Protein AF-A0A3Q8ZW65-F1 (afdb_monomer_lite)

Sequence (109 aa):
MAAAAAARVKSSIADQRAWAAIRVEGQGSRKDAVSTIRLVCHYPDSTELLLQVNSTAPTTDMCHAFLDLIIDGERGSLEMLHSEPGNQYSFGRLTIGIERSAKAESFVA

pLDDT: mean 73.27, std 18.64, range [32.72, 93.12]

Structure (mmCIF, N/CA/C/O backbone):
data_AF-A0A3Q8ZW65-F1
#
_entry.id   AF-A0A3Q8ZW65-F1
#
loop_
_atom_site.group_PDB
_atom_site.id
_atom_site.type_symbol
_atom_site.label_atom_id
_atom_site.label_alt_id
_atom_site.label_comp_id
_atom_site.label_asym_id
_atom_site.label_entity_id
_atom_site.label_seq_id
_atom_site.pdbx_PDB_ins_code
_atom_site.Cartn_x
_atom_site.Cartn_y
_atom_site.Cartn_z
_atom_site.occupancy
_atom_site.B_iso_or_equiv
_atom_site.auth_seq_id
_atom_site.auth_comp_id
_atom_site.auth_asym_id
_atom_site.auth_atom_id
_atom_site.pdbx_PDB_model_num
ATOM 1 N N . MET A 1 1 ? 2.651 21.695 9.405 1.00 44.12 1 MET A N 1
ATOM 2 C CA . MET A 1 1 ? 1.618 21.712 8.338 1.00 44.12 1 MET A CA 1
ATOM 3 C C . MET A 1 1 ? 0.988 20.335 8.074 1.00 44.12 1 MET A C 1
ATOM 5 O O . MET A 1 1 ? -0.178 20.300 7.712 1.00 44.12 1 MET A O 1
ATOM 9 N N . ALA A 1 2 ? 1.684 19.213 8.325 1.00 47.66 2 ALA A N 1
ATOM 10 C CA . ALA A 1 2 ? 1.151 17.851 8.138 1.00 47.66 2 ALA A CA 1
ATOM 11 C C . ALA A 1 2 ? -0.067 17.495 9.025 1.00 47.66 2 ALA A C 1
ATOM 13 O O . ALA A 1 2 ? -1.023 16.893 8.544 1.00 47.66 2 ALA A O 1
ATOM 14 N N . ALA A 1 3 ? -0.090 17.943 10.287 1.00 44.56 3 ALA A N 1
ATOM 15 C CA . ALA A 1 3 ? -1.176 17.628 11.226 1.00 44.56 3 ALA A CA 1
ATOM 16 C C . ALA A 1 3 ? -2.556 18.164 10.786 1.00 44.56 3 ALA A C 1
ATOM 18 O O . ALA A 1 3 ? -3.572 17.502 10.977 1.00 44.56 3 ALA A O 1
ATOM 19 N N . ALA A 1 4 ? -2.598 19.337 10.145 1.00 49.41 4 ALA A N 1
ATOM 20 C CA . ALA A 1 4 ? -3.845 19.933 9.665 1.00 49.41 4 ALA A CA 1
ATOM 21 C C . ALA A 1 4 ? -4.421 19.186 8.450 1.00 49.41 4 ALA A C 1
ATOM 23 O O . ALA A 1 4 ? -5.636 19.105 8.292 1.00 49.41 4 ALA A O 1
ATOM 24 N N . ALA A 1 5 ? -3.562 18.614 7.602 1.00 56.03 5 ALA A N 1
ATOM 25 C CA . ALA A 1 5 ? -4.000 17.816 6.462 1.00 56.03 5 ALA A CA 1
ATOM 26 C C . ALA A 1 5 ? -4.558 16.457 6.913 1.00 56.03 5 ALA A C 1
ATOM 28 O O . ALA A 1 5 ? -5.624 16.061 6.448 1.00 56.03 5 ALA A O 1
ATOM 29 N N . ALA A 1 6 ? -3.909 15.804 7.883 1.00 54.12 6 ALA A N 1
ATOM 30 C CA . ALA A 1 6 ? -4.408 14.568 8.487 1.00 54.12 6 ALA A CA 1
ATOM 31 C C . ALA A 1 6 ? -5.779 14.765 9.164 1.00 54.12 6 ALA A C 1
ATOM 33 O O . ALA A 1 6 ? -6.677 13.942 9.001 1.00 54.12 6 ALA A O 1
ATOM 34 N N . ALA A 1 7 ? -5.982 15.888 9.864 1.00 58.78 7 ALA A N 1
ATOM 35 C CA . ALA A 1 7 ? -7.261 16.198 10.506 1.00 58.78 7 ALA A CA 1
ATOM 36 C C . ALA A 1 7 ? -8.417 16.349 9.498 1.00 58.78 7 ALA A C 1
ATOM 38 O O . ALA A 1 7 ? -9.501 15.821 9.728 1.00 58.78 7 ALA A O 1
ATOM 39 N N . ARG A 1 8 ? -8.182 17.006 8.353 1.00 58.94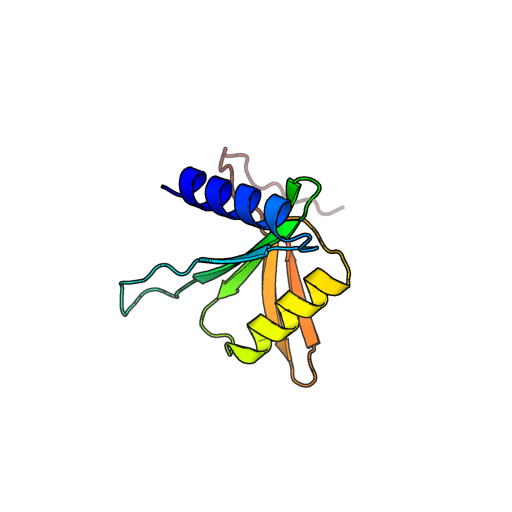 8 ARG A N 1
ATOM 40 C CA . ARG A 1 8 ? -9.208 17.185 7.306 1.00 58.94 8 ARG A CA 1
ATOM 41 C C . ARG A 1 8 ? -9.589 15.869 6.625 1.00 58.94 8 ARG A C 1
ATOM 43 O O . ARG A 1 8 ? -10.753 15.681 6.290 1.00 58.94 8 ARG A O 1
ATOM 50 N N . VAL A 1 9 ? -8.632 14.954 6.460 1.00 57.44 9 VAL A N 1
ATOM 51 C CA . VAL A 1 9 ? -8.891 13.611 5.918 1.00 57.44 9 VAL A CA 1
ATOM 52 C C . VAL A 1 9 ? -9.726 12.782 6.898 1.00 57.44 9 VAL A C 1
ATOM 54 O O . VAL A 1 9 ? -10.720 12.190 6.488 1.00 57.44 9 VAL A O 1
ATOM 57 N N . LYS A 1 10 ? -9.404 12.817 8.199 1.00 56.91 10 LYS A N 1
ATOM 58 C CA . LYS A 1 10 ? -10.191 12.127 9.239 1.00 56.91 10 LYS A CA 1
ATOM 59 C C . LYS A 1 10 ? -11.649 12.587 9.268 1.00 56.91 10 LYS A C 1
ATOM 61 O O . LYS A 1 10 ? -12.548 11.753 9.328 1.00 56.91 10 LYS A O 1
ATOM 66 N N . SER A 1 11 ? -11.890 13.894 9.160 1.00 56.53 11 SER A N 1
ATOM 67 C CA . SER A 1 11 ? -13.250 14.441 9.070 1.00 56.53 11 SER A CA 1
ATOM 68 C C . SER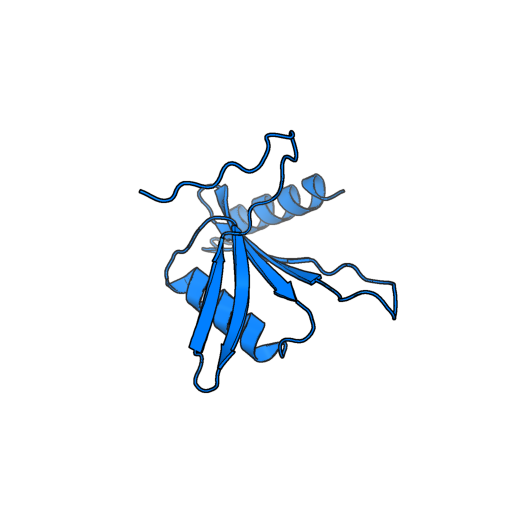 A 1 11 ? -13.996 13.979 7.808 1.00 56.53 11 SER A C 1
ATOM 70 O O . SER A 1 11 ? -15.194 13.734 7.876 1.00 56.53 11 SER A O 1
ATOM 72 N N . SER A 1 12 ? -13.298 13.809 6.679 1.00 57.81 12 SER A N 1
ATOM 73 C CA . SER A 1 12 ? -13.896 13.359 5.411 1.00 57.81 12 SER A CA 1
ATOM 74 C C . SER A 1 12 ? -14.281 11.875 5.408 1.00 57.81 12 SER A C 1
ATOM 76 O O . SER A 1 12 ? -15.284 11.516 4.799 1.00 57.81 12 SER A O 1
ATOM 78 N N . ILE A 1 13 ? -13.514 11.007 6.082 1.00 57.56 13 ILE A N 1
ATOM 79 C CA . ILE A 1 13 ? -13.827 9.567 6.185 1.00 57.56 13 ILE A CA 1
ATOM 80 C C . ILE A 1 13 ? -15.120 9.357 6.983 1.00 57.56 13 ILE A C 1
ATOM 82 O O . ILE A 1 13 ? -15.989 8.590 6.568 1.00 57.56 13 ILE A O 1
ATOM 86 N N . ALA A 1 14 ? -15.254 10.067 8.109 1.00 58.16 14 ALA A N 1
ATOM 87 C CA . ALA A 1 14 ? -16.406 9.955 9.002 1.00 58.16 14 ALA A CA 1
ATOM 88 C C . ALA A 1 14 ? -17.721 10.416 8.345 1.00 58.16 14 ALA A C 1
ATOM 90 O O . ALA A 1 14 ? -18.776 9.853 8.626 1.00 58.16 14 ALA A O 1
ATOM 91 N N . ASP A 1 15 ? -17.651 11.404 7.451 1.00 61.16 15 ASP A N 1
ATOM 92 C CA . ASP A 1 15 ? -18.816 11.986 6.777 1.00 61.16 15 ASP A CA 1
ATOM 93 C C . ASP A 1 15 ? -19.312 11.137 5.585 1.00 61.16 15 ASP A C 1
ATOM 95 O O . ASP A 1 15 ? -20.504 11.095 5.294 1.00 61.16 15 ASP A O 1
ATOM 99 N N . GLN A 1 16 ? -18.421 10.386 4.922 1.00 62.66 16 GLN A N 1
ATOM 100 C CA . GLN A 1 16 ? -18.710 9.752 3.623 1.00 62.66 16 GLN A CA 1
ATOM 101 C C . GLN A 1 16 ? -18.969 8.236 3.661 1.00 62.66 16 GLN A C 1
ATOM 103 O O . GLN A 1 16 ? -19.119 7.625 2.603 1.00 62.66 16 GLN A O 1
ATOM 108 N N . ARG A 1 17 ? -19.011 7.597 4.844 1.00 67.88 17 ARG A N 1
ATOM 109 C CA . ARG A 1 17 ? -19.028 6.116 4.985 1.00 67.88 17 ARG A CA 1
ATOM 110 C C . ARG A 1 17 ? -17.911 5.417 4.183 1.00 67.88 17 ARG A C 1
ATOM 112 O O . ARG A 1 17 ? -18.054 4.260 3.792 1.00 67.88 17 ARG A O 1
ATOM 119 N N . ALA A 1 18 ? -16.811 6.117 3.914 1.00 73.06 18 ALA A N 1
ATOM 120 C CA . ALA A 1 18 ? -15.683 5.560 3.183 1.00 73.06 18 ALA A CA 1
ATOM 121 C C . ALA A 1 18 ? -14.919 4.573 4.078 1.00 73.06 18 ALA A C 1
ATOM 123 O O . ALA A 1 18 ? -14.726 4.820 5.266 1.00 73.06 18 ALA A O 1
ATOM 124 N N . TRP A 1 19 ? -14.476 3.453 3.506 1.00 80.75 19 TRP A N 1
ATOM 125 C CA . TRP A 1 19 ? -13.743 2.409 4.234 1.00 80.75 19 TRP A CA 1
ATOM 126 C C . TRP A 1 19 ? -12.241 2.715 4.386 1.00 80.75 19 TRP A C 1
ATOM 128 O O . TRP A 1 19 ? -11.579 2.111 5.226 1.00 80.75 19 TRP A O 1
ATOM 138 N N . ALA A 1 20 ? -11.722 3.671 3.608 1.00 82.88 20 ALA A N 1
ATOM 139 C CA . ALA A 1 20 ? -10.365 4.208 3.682 1.00 82.88 20 ALA A CA 1
ATOM 140 C C . ALA A 1 20 ? -10.285 5.572 2.965 1.00 82.88 20 ALA A C 1
ATOM 142 O O . ALA A 1 20 ? -11.095 5.853 2.078 1.00 82.88 20 ALA A O 1
ATOM 143 N N . ALA A 1 21 ? -9.294 6.406 3.299 1.00 86.88 21 ALA A N 1
ATOM 144 C CA . ALA A 1 21 ? -8.938 7.583 2.501 1.00 86.88 21 ALA A CA 1
ATOM 145 C C . ALA A 1 21 ? -7.454 7.604 2.150 1.00 86.88 21 ALA A C 1
ATOM 147 O O . ALA A 1 21 ? -6.596 7.373 2.999 1.00 86.88 21 ALA A O 1
ATOM 148 N N . ILE A 1 22 ? -7.164 7.948 0.897 1.00 88.00 22 ILE A N 1
ATOM 149 C CA . ILE A 1 22 ? -5.815 7.946 0.337 1.00 88.00 22 ILE A CA 1
ATOM 150 C C . ILE A 1 22 ? -5.318 9.382 0.181 1.00 88.00 22 ILE A C 1
ATOM 152 O O . ILE A 1 22 ? -6.033 10.262 -0.301 1.00 88.00 22 ILE A O 1
ATOM 156 N N . ARG A 1 23 ? -4.062 9.610 0.554 1.00 85.81 23 ARG A N 1
ATOM 157 C CA . ARG A 1 23 ? -3.347 10.867 0.372 1.00 85.81 23 ARG A CA 1
ATOM 158 C C . ARG A 1 23 ? -1.995 10.599 -0.275 1.00 85.81 23 ARG A C 1
ATOM 160 O O . ARG A 1 23 ? -1.241 9.745 0.173 1.00 85.81 23 ARG A O 1
ATOM 167 N N . VAL A 1 24 ? -1.684 11.372 -1.309 1.00 83.88 24 VAL A N 1
ATOM 168 C CA . VAL A 1 24 ? -0.376 11.349 -1.969 1.00 83.88 24 VAL A CA 1
ATOM 169 C C . VAL A 1 24 ? 0.440 12.528 -1.454 1.00 83.88 24 VAL A C 1
ATOM 171 O O . VAL A 1 24 ? 0.007 13.679 -1.530 1.00 83.88 24 VAL A O 1
ATOM 174 N N . GLU A 1 25 ? 1.614 12.244 -0.912 1.00 82.75 25 GLU A N 1
ATOM 175 C CA . GLU A 1 25 ? 2.603 13.226 -0.493 1.00 82.75 25 GLU A CA 1
ATOM 176 C C . GLU A 1 25 ? 3.817 13.135 -1.427 1.00 82.75 25 GLU A C 1
ATOM 178 O O . GLU A 1 25 ? 4.508 12.123 -1.494 1.00 82.75 25 GLU A O 1
ATOM 183 N N . GLY A 1 26 ? 4.085 14.212 -2.163 1.00 67.25 26 GLY A N 1
ATOM 184 C CA . GLY A 1 26 ? 5.285 14.357 -2.982 1.00 67.25 26 GLY A CA 1
ATOM 185 C C . GLY A 1 26 ? 5.942 15.695 -2.675 1.00 67.25 26 GLY A C 1
ATOM 186 O O . GLY A 1 26 ? 5.265 16.727 -2.649 1.00 67.25 26 GLY A O 1
ATOM 187 N N . GLN A 1 27 ? 7.251 15.697 -2.419 1.00 54.66 27 GLN A N 1
ATOM 188 C CA . GLN A 1 27 ? 8.002 16.940 -2.265 1.00 54.66 27 GLN A CA 1
ATOM 189 C C . GLN A 1 27 ? 8.198 17.569 -3.647 1.00 54.66 27 GLN A C 1
ATOM 191 O O . GLN A 1 27 ? 9.155 17.287 -4.362 1.00 54.66 27 GLN A O 1
ATOM 196 N N . GLY A 1 28 ? 7.261 18.429 -4.038 1.00 49.75 28 GLY A N 1
ATOM 197 C CA . GLY A 1 28 ? 7.458 19.318 -5.171 1.00 49.75 28 GLY A CA 1
ATOM 198 C C . GLY A 1 28 ? 8.657 20.239 -4.926 1.00 49.75 28 GLY A C 1
ATOM 199 O O . GLY A 1 28 ? 8.766 20.859 -3.869 1.00 49.75 28 GLY A O 1
ATOM 200 N N . SER A 1 29 ? 9.487 20.381 -5.961 1.00 45.47 29 SER A N 1
ATOM 201 C CA . SER A 1 29 ? 10.501 21.430 -6.145 1.00 45.47 29 SER A CA 1
ATOM 202 C C . SER A 1 29 ? 11.942 21.124 -5.696 1.00 45.47 29 SER A C 1
ATOM 204 O O . SER A 1 29 ? 12.499 21.775 -4.816 1.00 45.47 29 SER A O 1
ATOM 206 N N . ARG A 1 30 ? 12.612 20.207 -6.406 1.00 47.44 30 ARG A N 1
ATOM 207 C CA . ARG A 1 30 ? 13.985 20.423 -6.911 1.00 47.44 30 ARG A CA 1
ATOM 208 C C . ARG A 1 30 ? 14.296 19.396 -7.998 1.00 47.44 30 ARG A C 1
ATOM 210 O O . ARG A 1 30 ? 14.254 18.203 -7.741 1.00 47.44 30 ARG A O 1
ATOM 217 N N . LYS A 1 31 ? 14.620 19.877 -9.199 1.00 48.41 31 LYS A N 1
ATOM 218 C CA . LYS A 1 31 ? 14.879 19.112 -10.436 1.00 48.41 31 LYS A CA 1
ATOM 219 C C . LYS A 1 31 ? 16.022 18.071 -10.374 1.00 48.41 31 LYS A C 1
ATOM 221 O O . LYS A 1 31 ? 16.293 17.456 -11.393 1.00 48.41 31 LYS A O 1
ATOM 226 N N . ASP A 1 32 ? 16.647 17.858 -9.216 1.00 49.00 32 ASP A N 1
ATOM 227 C CA . ASP A 1 32 ? 17.919 17.130 -9.074 1.00 49.00 32 ASP A CA 1
ATOM 228 C C . ASP A 1 32 ? 18.000 16.197 -7.848 1.00 49.00 32 ASP A C 1
ATOM 230 O O . ASP A 1 32 ? 19.034 15.582 -7.608 1.00 49.00 32 ASP A O 1
ATOM 234 N N . ALA A 1 33 ? 16.937 16.064 -7.048 1.00 53.12 33 ALA A N 1
ATOM 235 C CA . ALA A 1 33 ? 16.919 15.118 -5.931 1.00 53.12 33 ALA A CA 1
ATOM 236 C C . ALA A 1 33 ? 16.025 13.928 -6.284 1.00 53.12 33 ALA A C 1
ATOM 238 O O . ALA A 1 33 ? 14.908 14.130 -6.768 1.00 53.12 33 ALA A O 1
ATOM 239 N N . VAL A 1 34 ? 16.509 12.704 -6.027 1.00 56.28 34 VAL A N 1
ATOM 240 C CA . VAL A 1 34 ? 15.712 11.467 -6.059 1.00 56.28 34 VAL A CA 1
ATOM 241 C C . VAL A 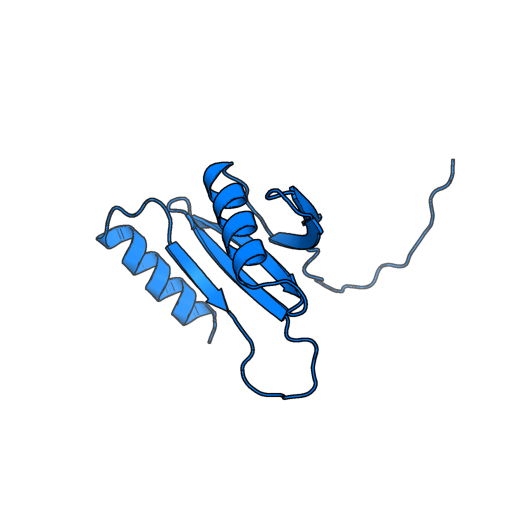1 34 ? 14.405 11.751 -5.327 1.00 56.28 34 VAL A C 1
ATOM 243 O O . VAL A 1 34 ? 14.386 11.935 -4.113 1.00 56.28 34 VAL A O 1
ATOM 246 N N . SER A 1 35 ? 13.327 11.917 -6.088 1.00 67.94 35 SER A N 1
ATOM 247 C CA . SER A 1 35 ? 12.065 12.361 -5.517 1.00 67.94 35 SER A CA 1
ATOM 248 C C . SER A 1 35 ? 11.444 11.152 -4.838 1.00 67.94 35 SER A C 1
ATOM 250 O O . SER A 1 35 ? 11.124 10.160 -5.476 1.00 67.94 35 SER A O 1
ATOM 252 N N . THR A 1 36 ? 11.339 11.165 -3.522 1.00 78.94 36 THR A N 1
ATOM 253 C CA . THR A 1 36 ? 10.626 10.104 -2.818 1.00 78.94 36 THR A CA 1
ATOM 254 C C . THR A 1 36 ? 9.140 10.453 -2.819 1.00 78.94 36 THR A C 1
ATOM 256 O O . THR A 1 36 ? 8.754 11.539 -2.378 1.00 78.94 36 THR A O 1
ATOM 259 N N . ILE A 1 37 ? 8.307 9.550 -3.330 1.00 85.94 37 ILE A N 1
ATOM 260 C CA . ILE A 1 37 ? 6.848 9.666 -3.289 1.00 85.94 37 ILE A CA 1
ATOM 261 C C . ILE A 1 37 ? 6.356 8.870 -2.084 1.00 85.94 37 ILE A C 1
ATOM 263 O O . ILE A 1 37 ? 6.827 7.764 -1.822 1.00 85.94 37 ILE A O 1
ATOM 267 N N . ARG A 1 38 ? 5.419 9.438 -1.328 1.00 88.31 38 ARG A N 1
ATOM 268 C CA . ARG A 1 38 ? 4.779 8.775 -0.192 1.00 88.31 38 ARG A CA 1
ATOM 269 C C . ARG A 1 38 ? 3.283 8.688 -0.427 1.00 88.31 38 ARG A C 1
ATOM 271 O O . ARG A 1 38 ? 2.625 9.689 -0.696 1.00 88.31 38 ARG A O 1
ATOM 278 N N . LEU A 1 39 ? 2.745 7.488 -0.309 1.00 90.38 39 LEU A N 1
ATOM 279 C CA . LEU A 1 39 ? 1.319 7.210 -0.354 1.00 90.38 39 LEU A CA 1
ATOM 280 C C . LEU A 1 39 ? 0.865 6.852 1.053 1.00 90.38 39 LEU A C 1
ATOM 282 O O . LEU A 1 39 ? 1.490 6.026 1.711 1.00 90.38 39 LEU A O 1
ATOM 286 N N . VAL A 1 40 ? -0.200 7.491 1.523 1.00 91.19 40 VAL A N 1
ATOM 287 C CA . VAL A 1 40 ? -0.740 7.283 2.867 1.00 91.19 40 VAL A CA 1
ATOM 288 C C . VAL A 1 40 ? -2.203 6.898 2.755 1.00 91.19 40 VAL A C 1
ATOM 290 O O . VAL A 1 40 ? -2.987 7.602 2.123 1.00 91.19 40 VAL A O 1
ATOM 293 N N . CYS A 1 41 ? -2.575 5.784 3.370 1.00 91.56 41 CYS A N 1
ATOM 294 C CA . CYS A 1 41 ? -3.946 5.332 3.512 1.00 91.56 41 CYS A CA 1
ATOM 295 C C . CYS A 1 41 ? -4.340 5.431 4.985 1.00 91.56 41 CYS A C 1
ATOM 297 O O . CYS A 1 41 ? -3.671 4.869 5.8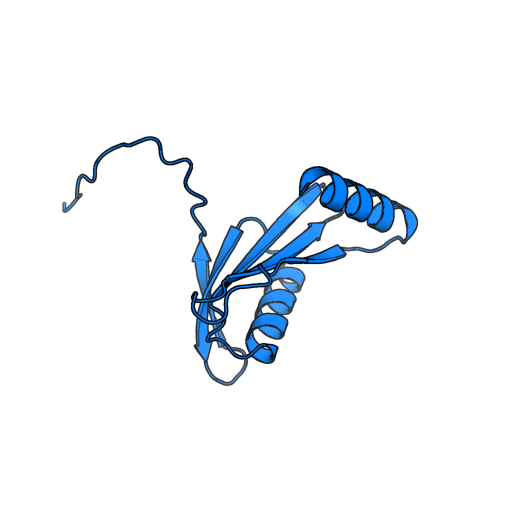50 1.00 91.56 41 CYS A O 1
ATOM 299 N N . HIS A 1 42 ? -5.423 6.152 5.256 1.00 90.31 42 HIS A N 1
ATOM 300 C CA . HIS A 1 42 ? -6.019 6.294 6.576 1.00 90.31 42 HIS A CA 1
ATOM 301 C C . HIS A 1 42 ? -7.263 5.414 6.670 1.00 90.31 42 HIS A C 1
ATOM 303 O O . HIS A 1 42 ? -8.193 5.560 5.871 1.00 90.31 42 HIS A O 1
ATOM 309 N N . TYR A 1 43 ? -7.288 4.539 7.669 1.00 87.56 43 TYR A N 1
ATOM 310 C CA . TYR A 1 43 ? -8.407 3.649 7.955 1.00 87.56 43 TYR A CA 1
ATOM 311 C C . TYR A 1 43 ? -9.317 4.234 9.054 1.00 87.56 43 TYR A C 1
ATOM 313 O O . TYR A 1 43 ? -8.891 5.098 9.831 1.00 87.56 43 TYR A O 1
ATOM 321 N N . PRO A 1 44 ? -10.587 3.795 9.146 1.00 83.69 44 PRO A N 1
ATOM 322 C CA . PRO A 1 44 ? -11.551 4.317 10.119 1.00 83.69 44 PRO A CA 1
ATOM 323 C C . PRO A 1 44 ? -11.183 4.022 11.581 1.00 83.69 44 PRO A C 1
ATOM 325 O O . PRO A 1 44 ? -11.562 4.775 12.474 1.00 83.69 44 PRO A O 1
ATOM 328 N N . ASP A 1 45 ? -10.404 2.972 11.836 1.00 85.00 45 ASP A N 1
ATOM 329 C CA . ASP A 1 45 ? -9.871 2.607 13.155 1.00 85.00 45 ASP A CA 1
ATOM 330 C C . ASP A 1 45 ? -8.655 3.459 13.572 1.00 85.00 45 ASP A C 1
ATOM 332 O O . ASP A 1 45 ? -7.992 3.169 14.565 1.00 85.00 45 ASP A O 1
ATOM 336 N N . SER A 1 46 ? -8.370 4.538 12.835 1.00 82.06 46 SER A N 1
ATOM 337 C CA . SER A 1 46 ? -7.201 5.408 13.010 1.00 82.06 46 SER A CA 1
ATOM 338 C C . SER A 1 46 ? -5.852 4.733 12.755 1.00 82.06 46 SER A C 1
ATOM 340 O O . SER A 1 46 ? -4.822 5.351 13.035 1.00 82.06 46 SER A O 1
ATOM 342 N N . THR A 1 47 ? -5.831 3.514 12.206 1.00 89.06 47 THR A N 1
ATOM 343 C CA . THR A 1 47 ? -4.597 2.918 11.691 1.00 89.06 47 THR A CA 1
ATOM 344 C C . THR A 1 47 ? -4.243 3.512 10.333 1.00 89.06 47 THR A C 1
ATOM 346 O O . THR A 1 47 ? -5.084 4.081 9.629 1.00 89.06 47 THR A O 1
ATOM 349 N N . GLU A 1 48 ? -2.967 3.413 9.973 1.00 91.88 48 GLU A N 1
ATOM 350 C CA . GLU A 1 48 ? -2.444 3.995 8.744 1.00 91.88 48 GLU A CA 1
ATOM 351 C C . GLU A 1 48 ? -1.540 2.987 8.031 1.00 91.88 48 GLU A C 1
ATOM 353 O O . GLU A 1 48 ? -0.832 2.200 8.669 1.00 91.88 48 GLU A O 1
ATOM 358 N N . LEU A 1 49 ? -1.575 3.020 6.702 1.00 93.00 49 LEU A N 1
ATOM 359 C CA . LEU A 1 49 ? -0.591 2.387 5.831 1.00 93.00 49 LEU A CA 1
ATOM 360 C C . LEU A 1 49 ? 0.161 3.499 5.104 1.00 93.00 49 LEU A C 1
ATOM 362 O O . LEU A 1 49 ? -0.452 4.335 4.444 1.00 93.00 49 LEU A O 1
ATOM 366 N N . LEU A 1 50 ? 1.482 3.498 5.213 1.00 93.12 50 LEU A N 1
ATOM 367 C CA . LEU A 1 50 ? 2.367 4.387 4.476 1.00 93.12 50 LEU A CA 1
ATOM 368 C C . LEU A 1 50 ? 3.225 3.543 3.544 1.00 93.12 50 LEU A C 1
ATOM 370 O O . LEU A 1 50 ? 3.943 2.666 4.013 1.00 93.12 50 LEU A O 1
ATOM 374 N N . LEU A 1 51 ? 3.195 3.847 2.250 1.00 92.44 51 LEU A N 1
ATOM 375 C CA . LEU A 1 51 ? 4.106 3.287 1.261 1.00 92.44 51 LEU A CA 1
ATOM 376 C C . LEU A 1 51 ? 5.035 4.384 0.743 1.00 92.44 51 LEU A C 1
ATOM 378 O O . LEU A 1 51 ? 4.588 5.384 0.179 1.00 92.44 51 LEU A O 1
ATOM 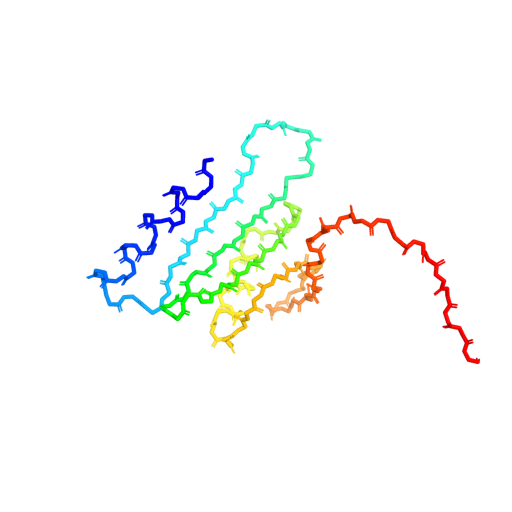382 N N . GLN A 1 52 ? 6.334 4.194 0.939 1.00 91.06 52 GLN A N 1
ATOM 383 C CA . GLN A 1 52 ? 7.380 5.032 0.376 1.00 91.06 52 GLN A CA 1
ATOM 384 C C . GLN A 1 52 ? 7.914 4.399 -0.909 1.00 91.06 52 GLN A C 1
ATOM 386 O O . GLN A 1 52 ? 8.260 3.220 -0.921 1.00 91.06 52 GLN A O 1
ATOM 391 N N . VAL A 1 53 ? 8.007 5.183 -1.981 1.00 87.38 53 VAL A N 1
ATOM 392 C CA . VAL A 1 53 ? 8.519 4.730 -3.277 1.00 87.38 53 VAL A CA 1
ATOM 393 C C . VAL A 1 53 ? 9.553 5.718 -3.800 1.00 87.38 53 VAL A C 1
ATOM 395 O O . VAL A 1 53 ? 9.339 6.934 -3.801 1.00 87.38 53 VAL A O 1
ATOM 398 N N . ASN A 1 54 ? 10.684 5.201 -4.271 1.00 80.31 54 ASN A N 1
ATOM 399 C CA . ASN A 1 54 ? 11.665 6.003 -4.994 1.00 80.31 54 ASN A CA 1
ATOM 400 C C . ASN A 1 54 ? 11.125 6.319 -6.400 1.00 80.31 54 ASN A C 1
ATOM 402 O O . ASN A 1 54 ? 10.715 5.409 -7.116 1.00 80.31 54 ASN A O 1
ATOM 406 N N . SER A 1 55 ? 11.137 7.592 -6.822 1.00 66.94 55 SER A N 1
ATOM 407 C CA . SER A 1 55 ? 10.530 8.079 -8.086 1.00 66.94 55 SER A CA 1
ATOM 408 C C . SER A 1 55 ? 11.094 7.464 -9.377 1.00 66.94 55 SER A C 1
ATOM 410 O O . SER A 1 55 ? 10.670 7.850 -10.464 1.00 66.94 55 SER A O 1
ATOM 412 N N . THR A 1 56 ? 12.038 6.529 -9.298 1.00 70.25 56 THR A N 1
ATOM 413 C CA . THR A 1 56 ? 12.471 5.734 -10.451 1.00 70.25 56 THR A CA 1
ATOM 414 C C . THR A 1 56 ? 11.468 4.640 -10.824 1.00 70.25 56 THR A C 1
ATOM 416 O O . THR A 1 56 ? 11.528 4.142 -11.945 1.00 70.25 56 THR A O 1
ATOM 419 N N . ALA A 1 57 ? 10.554 4.262 -9.922 1.00 68.00 57 ALA A N 1
ATOM 420 C CA . ALA A 1 57 ? 9.493 3.304 -10.222 1.00 68.00 57 ALA A CA 1
ATOM 421 C C . ALA A 1 57 ? 8.394 3.940 -11.102 1.00 68.00 57 ALA A C 1
ATOM 423 O O . ALA A 1 57 ? 8.023 5.098 -10.872 1.00 68.00 57 ALA A O 1
ATOM 424 N N . PRO A 1 58 ? 7.832 3.207 -12.084 1.00 77.88 58 PRO A N 1
ATOM 425 C CA . PRO A 1 58 ? 6.691 3.690 -12.850 1.00 77.88 58 PRO A CA 1
ATOM 426 C C . PRO A 1 58 ? 5.498 3.974 -11.930 1.00 77.88 58 PRO A C 1
ATOM 428 O O . PRO A 1 58 ? 5.185 3.204 -11.022 1.00 77.88 58 PRO A O 1
ATOM 431 N N . THR A 1 59 ? 4.792 5.079 -12.176 1.00 81.50 59 THR A N 1
ATOM 432 C CA . THR A 1 59 ? 3.649 5.498 -11.346 1.00 81.50 59 THR A CA 1
ATOM 433 C C . THR A 1 59 ? 2.548 4.436 -11.288 1.00 81.50 59 THR A C 1
ATOM 435 O O . THR A 1 59 ? 1.909 4.279 -10.252 1.00 81.50 59 THR A O 1
ATOM 438 N N . THR A 1 60 ? 2.337 3.692 -12.376 1.00 85.19 60 THR A N 1
ATOM 439 C CA . THR A 1 60 ? 1.337 2.619 -12.443 1.00 85.19 60 THR A CA 1
ATOM 440 C C . THR A 1 60 ? 1.662 1.476 -11.485 1.00 85.19 60 THR A C 1
ATOM 442 O O . THR A 1 60 ? 0.794 1.087 -10.709 1.00 85.19 60 THR A O 1
ATOM 445 N N . ASP A 1 61 ? 2.909 0.999 -11.477 1.00 86.31 61 ASP A N 1
ATOM 446 C CA . ASP A 1 61 ? 3.369 -0.056 -10.568 1.00 86.31 61 ASP A CA 1
ATOM 447 C C . ASP A 1 61 ? 3.218 0.348 -9.103 1.00 86.31 61 ASP A C 1
ATOM 449 O O . ASP A 1 61 ? 2.714 -0.423 -8.293 1.00 86.31 61 ASP A O 1
ATOM 453 N N . MET A 1 62 ? 3.570 1.593 -8.776 1.00 87.25 62 MET A N 1
ATOM 454 C CA . MET A 1 62 ? 3.369 2.148 -7.438 1.00 87.25 62 MET A CA 1
ATOM 455 C C . MET A 1 62 ? 1.887 2.133 -7.025 1.00 87.25 62 MET A C 1
ATOM 457 O O . MET A 1 62 ? 1.565 1.775 -5.893 1.00 87.25 62 MET A O 1
ATOM 461 N N . CYS A 1 63 ? 0.981 2.546 -7.916 1.00 88.69 63 CYS A N 1
ATOM 462 C CA . CYS A 1 63 ? -0.451 2.576 -7.623 1.00 88.69 63 CYS A CA 1
ATOM 463 C C . CYS A 1 63 ? -1.027 1.171 -7.420 1.00 88.69 63 CYS A C 1
ATOM 465 O O . CYS A 1 63 ? -1.804 0.975 -6.490 1.00 88.69 63 CYS A O 1
ATOM 467 N N . HIS A 1 64 ? -0.651 0.209 -8.265 1.00 91.69 64 HIS A N 1
ATOM 468 C CA . HIS A 1 64 ? -1.085 -1.182 -8.128 1.00 91.69 64 HIS A CA 1
ATOM 469 C C . HIS A 1 64 ? -0.583 -1.789 -6.816 1.00 91.69 64 HIS A C 1
ATOM 471 O O . HIS A 1 64 ? -1.396 -2.227 -6.010 1.00 91.69 64 HIS A O 1
ATOM 477 N N . ALA A 1 65 ? 0.721 -1.678 -6.541 1.00 90.94 65 ALA A N 1
ATOM 478 C CA . ALA A 1 65 ? 1.325 -2.152 -5.299 1.00 90.94 65 ALA A CA 1
ATOM 479 C C . ALA A 1 65 ? 0.633 -1.571 -4.057 1.00 90.94 65 ALA A C 1
ATOM 481 O O . ALA A 1 65 ? 0.377 -2.275 -3.084 1.00 90.94 65 ALA A O 1
ATOM 482 N N . PHE A 1 66 ? 0.304 -0.278 -4.083 1.00 92.38 66 PHE A N 1
ATOM 483 C CA . PHE A 1 66 ? -0.380 0.370 -2.970 1.00 92.38 66 PHE A CA 1
ATOM 484 C C . PHE A 1 66 ? -1.818 -0.121 -2.778 1.00 92.38 66 PHE A C 1
ATOM 486 O O . PHE A 1 66 ? -2.255 -0.285 -1.642 1.00 92.38 66 PHE A O 1
ATOM 493 N N . LEU A 1 67 ? -2.556 -0.357 -3.865 1.00 91.88 67 LEU A N 1
ATOM 494 C CA . LEU A 1 67 ? -3.915 -0.892 -3.794 1.00 91.88 67 LEU A CA 1
ATOM 495 C C . LEU A 1 67 ? -3.930 -2.332 -3.282 1.00 91.88 67 LEU A C 1
ATOM 497 O O . LEU A 1 67 ? -4.765 -2.636 -2.433 1.00 91.88 67 LEU A O 1
ATOM 501 N N . ASP A 1 68 ? -2.996 -3.170 -3.734 1.00 91.94 68 ASP A N 1
ATOM 502 C CA . ASP A 1 68 ? -2.871 -4.556 -3.270 1.00 91.94 68 ASP A CA 1
ATOM 503 C C . ASP A 1 68 ? -2.645 -4.593 -1.750 1.00 91.94 68 ASP A C 1
ATOM 505 O O . ASP A 1 68 ? -3.404 -5.236 -1.030 1.00 91.94 68 ASP A O 1
ATOM 509 N N . LEU A 1 69 ? -1.725 -3.770 -1.230 1.00 92.00 69 LEU A N 1
ATOM 510 C CA . LEU A 1 69 ? -1.491 -3.644 0.216 1.00 92.00 69 LEU A CA 1
ATOM 511 C C . LEU A 1 69 ? -2.740 -3.196 0.997 1.00 92.00 69 LEU A C 1
ATOM 513 O O . LEU A 1 69 ? -2.974 -3.650 2.118 1.00 92.00 69 LEU A O 1
ATOM 517 N N . ILE A 1 70 ? -3.545 -2.286 0.439 1.00 91.75 70 ILE A N 1
ATOM 518 C CA . ILE A 1 70 ? -4.789 -1.840 1.085 1.00 91.75 70 ILE A CA 1
ATOM 519 C C . ILE A 1 70 ? -5.813 -2.979 1.127 1.00 91.75 70 ILE A C 1
ATOM 521 O O . ILE A 1 70 ? -6.468 -3.168 2.156 1.00 91.75 70 ILE A O 1
ATOM 525 N N . ILE A 1 71 ? -5.963 -3.716 0.022 1.00 89.56 71 ILE A N 1
ATOM 526 C CA . ILE A 1 71 ? -6.904 -4.838 -0.106 1.00 89.56 71 ILE A CA 1
ATOM 527 C C . ILE A 1 71 ? -6.508 -5.984 0.830 1.00 89.56 71 ILE A C 1
ATOM 529 O O . ILE A 1 71 ? -7.377 -6.530 1.511 1.00 89.56 71 ILE A O 1
ATOM 533 N N . ASP A 1 72 ? -5.212 -6.279 0.932 1.00 89.94 72 ASP A N 1
ATOM 534 C CA . ASP A 1 72 ? -4.660 -7.293 1.839 1.00 89.94 72 ASP A CA 1
ATOM 535 C C . ASP A 1 72 ? -4.777 -6.897 3.319 1.00 89.94 72 ASP A C 1
ATOM 537 O O . ASP A 1 72 ? -4.628 -7.727 4.216 1.00 89.94 72 ASP A O 1
ATOM 541 N N . GLY A 1 73 ? -5.098 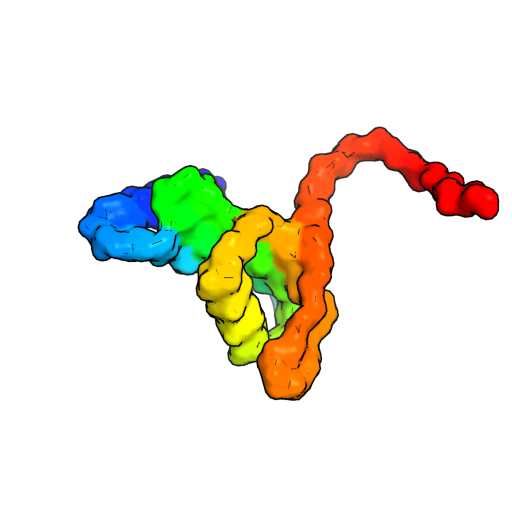-5.632 3.600 1.00 88.31 73 GLY A N 1
ATOM 542 C CA . GLY A 1 73 ? -5.270 -5.143 4.960 1.00 88.31 73 GLY A CA 1
ATOM 543 C C . GLY A 1 73 ? -3.951 -4.829 5.665 1.00 88.31 73 GLY A C 1
ATOM 544 O O . GLY A 1 73 ? -3.926 -4.746 6.895 1.00 88.31 73 GLY A O 1
ATOM 545 N N . GLU A 1 74 ? -2.877 -4.579 4.918 1.00 91.44 74 GLU A N 1
ATOM 546 C CA . GLU A 1 74 ? -1.577 -4.224 5.483 1.00 91.44 74 GLU A CA 1
ATOM 547 C C . GLU A 1 74 ? -1.623 -2.874 6.215 1.00 91.44 74 GLU A C 1
ATOM 549 O O . GLU A 1 74 ? -2.424 -1.975 5.914 1.00 91.44 74 GLU A O 1
ATOM 554 N N . ARG A 1 75 ? -0.759 -2.736 7.227 1.00 91.44 75 ARG A N 1
ATOM 555 C CA . ARG A 1 75 ? -0.665 -1.572 8.121 1.00 91.44 75 ARG A CA 1
ATOM 556 C C . ARG A 1 75 ? 0.790 -1.239 8.429 1.00 91.44 75 ARG A C 1
ATOM 558 O O . ARG A 1 75 ? 1.662 -2.103 8.407 1.00 91.44 75 ARG A O 1
ATOM 565 N N . GLY A 1 76 ? 1.041 0.009 8.812 1.00 91.62 76 GLY A N 1
ATOM 566 C CA . GLY A 1 76 ? 2.372 0.485 9.181 1.00 91.62 76 GLY A CA 1
ATOM 567 C C . GLY A 1 76 ? 3.101 1.145 8.017 1.00 91.62 76 GLY A C 1
ATOM 568 O O . GLY A 1 76 ? 2.481 1.655 7.089 1.00 91.62 76 GLY A O 1
ATOM 569 N N . SER A 1 77 ? 4.427 1.211 8.100 1.00 93.12 77 SER A N 1
ATOM 570 C CA . SER A 1 77 ? 5.255 1.926 7.126 1.00 93.12 77 SER A CA 1
ATOM 571 C C . SER A 1 77 ? 6.107 0.951 6.324 1.00 93.12 77 SER A C 1
ATOM 573 O O . SER A 1 77 ? 6.933 0.225 6.881 1.00 93.12 77 SER A O 1
ATOM 575 N N . LEU A 1 78 ? 5.906 0.959 5.013 1.00 92.31 78 LEU A N 1
ATOM 576 C CA . LEU A 1 78 ? 6.571 0.108 4.042 1.00 92.31 78 LEU A CA 1
ATOM 577 C C . LEU A 1 78 ? 7.333 0.962 3.033 1.00 92.31 78 LEU A C 1
ATOM 579 O O . LEU A 1 78 ? 6.955 2.091 2.719 1.00 92.31 78 LEU A O 1
ATOM 583 N N . GLU A 1 79 ? 8.412 0.402 2.515 1.00 91.88 79 GLU A N 1
ATOM 584 C CA . GLU A 1 79 ? 9.155 0.927 1.383 1.00 91.88 79 GLU A CA 1
ATOM 585 C C . GLU A 1 79 ? 9.097 -0.079 0.241 1.00 91.88 79 GLU A C 1
ATOM 587 O O . GLU A 1 79 ? 9.336 -1.270 0.435 1.00 91.88 79 GLU A O 1
ATOM 592 N N . MET A 1 80 ? 8.784 0.404 -0.955 1.00 90.56 80 MET A N 1
ATOM 593 C CA . MET A 1 80 ? 8.844 -0.398 -2.166 1.00 90.56 80 MET A CA 1
ATOM 594 C C . MET A 1 80 ? 10.293 -0.483 -2.644 1.00 90.56 80 MET A C 1
ATOM 596 O O . MET A 1 80 ? 10.894 0.527 -3.015 1.00 90.56 80 MET A O 1
ATOM 600 N N . LEU A 1 81 ? 10.844 -1.695 -2.643 1.00 89.38 81 LEU A N 1
ATOM 601 C CA . LEU A 1 81 ? 12.231 -1.956 -3.027 1.00 89.38 81 LEU A CA 1
ATOM 602 C C . LEU A 1 81 ? 12.351 -2.237 -4.527 1.00 89.38 81 LEU A C 1
ATOM 604 O O . LEU A 1 81 ? 13.284 -1.767 -5.177 1.00 89.38 81 LEU A O 1
ATOM 608 N N . HIS A 1 82 ? 11.406 -3.006 -5.077 1.00 83.81 82 HIS A N 1
ATOM 609 C CA . HIS A 1 82 ? 11.426 -3.419 -6.477 1.00 83.81 82 HIS A CA 1
ATOM 610 C C . HIS A 1 82 ? 10.018 -3.688 -7.031 1.00 83.81 82 HIS A C 1
ATOM 612 O O . HIS A 1 82 ? 9.117 -4.074 -6.281 1.00 83.81 82 HIS A O 1
ATOM 618 N N . SER A 1 83 ? 9.863 -3.504 -8.345 1.00 85.12 83 SER A N 1
ATOM 619 C CA . SER A 1 83 ? 8.702 -3.913 -9.145 1.00 85.12 83 SER A CA 1
ATOM 620 C C . SER A 1 83 ? 9.162 -4.790 -10.300 1.00 85.12 83 SER A C 1
ATOM 622 O O . SER A 1 83 ? 10.036 -4.379 -11.066 1.00 85.12 83 SER A O 1
ATOM 624 N N . GLU A 1 84 ? 8.513 -5.932 -10.467 1.00 84.06 84 GLU A N 1
ATOM 625 C CA . GLU A 1 84 ? 8.682 -6.836 -11.597 1.00 84.06 84 GLU A CA 1
ATOM 626 C C . GLU A 1 84 ? 7.392 -6.915 -12.428 1.00 84.06 84 GLU A C 1
ATOM 628 O O . GLU A 1 84 ? 6.295 -6.634 -11.928 1.00 84.06 84 GLU A O 1
ATOM 633 N N . PRO A 1 85 ? 7.490 -7.327 -13.706 1.00 81.88 85 PRO A N 1
ATOM 634 C CA . PRO A 1 85 ? 6.319 -7.567 -14.535 1.00 81.88 85 PRO A CA 1
ATOM 635 C C . PRO A 1 85 ? 5.322 -8.538 -13.886 1.00 81.88 85 PRO A C 1
ATOM 637 O O . PRO A 1 85 ? 5.696 -9.518 -13.238 1.00 81.88 85 PRO A O 1
ATOM 640 N N . GLY A 1 86 ? 4.034 -8.291 -14.130 1.00 83.00 86 GLY A N 1
ATOM 641 C CA . GLY A 1 86 ? 2.954 -9.134 -13.615 1.00 83.00 86 GLY A CA 1
ATOM 642 C C . GLY A 1 86 ? 2.527 -8.803 -12.184 1.00 83.00 86 GLY A C 1
ATOM 643 O O . GLY A 1 86 ? 2.126 -9.709 -11.465 1.00 83.00 86 GLY A O 1
ATOM 644 N N . ASN A 1 87 ? 2.599 -7.527 -11.786 1.00 83.75 87 ASN A N 1
ATOM 645 C CA . ASN A 1 87 ? 2.225 -7.037 -10.454 1.00 83.75 87 ASN A CA 1
ATOM 646 C C . ASN A 1 87 ? 2.989 -7.727 -9.311 1.00 83.75 87 ASN A C 1
ATOM 648 O O . ASN A 1 87 ? 2.423 -8.072 -8.276 1.00 83.75 87 ASN A O 1
ATOM 652 N N . GLN A 1 88 ? 4.284 -7.961 -9.515 1.00 85.88 88 GLN A N 1
ATOM 653 C CA . GLN A 1 88 ? 5.150 -8.559 -8.507 1.00 85.88 88 GLN A CA 1
ATOM 654 C C . GLN A 1 88 ? 5.970 -7.462 -7.836 1.00 85.88 88 GLN A C 1
ATOM 656 O O . GLN A 1 88 ? 6.684 -6.707 -8.497 1.00 85.88 88 GLN A O 1
ATOM 661 N N . TYR A 1 89 ? 5.855 -7.362 -6.515 1.00 89.62 89 TYR A N 1
ATOM 662 C CA . TYR A 1 89 ? 6.432 -6.265 -5.746 1.00 89.62 89 TYR A CA 1
ATOM 663 C C . TYR A 1 89 ? 7.178 -6.795 -4.527 1.00 89.62 89 TYR A C 1
ATOM 665 O O . TYR A 1 89 ? 6.748 -7.747 -3.880 1.00 89.62 89 TYR A O 1
ATOM 673 N N . SER A 1 90 ? 8.303 -6.161 -4.203 1.00 89.50 90 SER A N 1
ATOM 674 C CA . SER A 1 90 ? 9.063 -6.444 -2.983 1.00 89.50 90 SER A CA 1
ATOM 675 C C . SER A 1 90 ? 9.018 -5.249 -2.043 1.00 89.50 90 SER A C 1
ATOM 677 O O . SER A 1 90 ? 9.329 -4.124 -2.448 1.00 89.50 90 SER A O 1
ATOM 679 N N . PHE A 1 91 ? 8.684 -5.507 -0.779 1.00 91.56 91 PHE A N 1
ATOM 680 C CA . PHE A 1 91 ? 8.548 -4.482 0.251 1.00 91.56 91 PHE A CA 1
ATOM 681 C C . PHE A 1 91 ? 9.547 -4.689 1.391 1.00 91.56 91 PHE A C 1
ATOM 683 O O . PHE A 1 91 ? 9.793 -5.810 1.834 1.00 91.56 91 PHE A O 1
ATOM 690 N N . GLY A 1 92 ? 10.095 -3.587 1.892 1.00 90.50 92 GLY A N 1
ATOM 691 C CA . GLY A 1 92 ? 10.841 -3.521 3.145 1.00 90.50 92 GLY A CA 1
ATOM 692 C C . GLY A 1 92 ? 10.046 -2.764 4.204 1.00 90.50 92 GLY A C 1
ATOM 693 O O . GLY A 1 92 ? 9.217 -1.916 3.881 1.00 90.50 92 GLY A O 1
ATOM 694 N N . ARG A 1 93 ? 10.302 -3.027 5.490 1.00 91.12 93 ARG A N 1
ATOM 695 C CA . ARG A 1 93 ? 9.784 -2.152 6.552 1.00 91.12 93 ARG A CA 1
ATOM 696 C C . ARG A 1 93 ? 10.534 -0.830 6.520 1.00 91.12 93 ARG A C 1
ATOM 698 O O . ARG A 1 93 ? 11.760 -0.808 6.617 1.00 91.12 93 ARG A O 1
ATOM 705 N N . LEU A 1 94 ? 9.790 0.266 6.446 1.00 85.19 94 LEU A N 1
ATOM 706 C CA . LEU A 1 94 ? 10.365 1.594 6.539 1.00 85.19 94 LEU A CA 1
ATOM 707 C C . LEU A 1 94 ? 10.640 1.902 8.013 1.00 85.19 94 LEU A C 1
ATOM 709 O O . LEU A 1 94 ? 9.742 2.277 8.771 1.00 85.19 94 LEU A O 1
ATOM 713 N N . THR A 1 95 ? 11.895 1.757 8.426 1.00 75.38 95 THR A N 1
ATOM 714 C CA . THR A 1 95 ? 12.348 2.231 9.734 1.00 75.38 95 THR A CA 1
ATOM 715 C C . THR A 1 95 ? 12.445 3.750 9.665 1.00 75.38 95 THR A C 1
ATOM 717 O O . THR A 1 95 ? 13.475 4.303 9.287 1.00 75.38 95 THR A O 1
ATOM 720 N N . ILE A 1 96 ? 11.354 4.450 9.981 1.00 60.06 96 ILE A N 1
ATOM 721 C CA . ILE A 1 96 ? 11.384 5.907 10.128 1.00 60.06 96 ILE A CA 1
ATOM 722 C C . ILE A 1 96 ? 12.274 6.189 11.340 1.00 60.06 96 ILE A C 1
ATOM 724 O O . ILE A 1 96 ? 11.853 6.025 12.485 1.00 60.06 96 ILE A O 1
ATOM 728 N N . GLY A 1 97 ? 13.537 6.522 11.080 1.00 47.69 97 GLY A N 1
ATOM 729 C CA . GLY A 1 97 ? 14.536 6.754 12.107 1.00 47.69 97 GLY A CA 1
ATOM 730 C C . GLY A 1 97 ? 14.070 7.819 13.092 1.00 47.69 97 GLY A C 1
ATOM 731 O O . GLY A 1 97 ? 14.081 9.010 12.798 1.00 47.69 97 GLY A O 1
ATOM 732 N N . ILE A 1 98 ? 13.749 7.391 14.310 1.00 42.91 98 ILE A N 1
ATOM 733 C CA . ILE A 1 98 ? 14.239 8.108 15.478 1.00 42.91 98 ILE A CA 1
ATOM 734 C C . ILE A 1 98 ? 15.711 7.702 15.561 1.00 42.91 98 ILE A C 1
ATOM 736 O O . ILE A 1 98 ? 16.054 6.698 16.183 1.00 42.91 98 ILE A O 1
ATOM 740 N N . GLU A 1 99 ? 16.595 8.422 14.871 1.00 40.38 99 GLU A N 1
ATOM 741 C CA . GLU A 1 99 ? 18.023 8.325 15.162 1.00 40.38 99 GLU A CA 1
ATOM 742 C C . GLU A 1 99 ? 18.244 8.844 16.590 1.00 40.38 99 GLU A C 1
ATOM 744 O O . GLU A 1 99 ? 18.474 10.026 16.839 1.00 40.38 99 GLU A O 1
ATOM 749 N N . ARG A 1 100 ? 18.181 7.940 17.565 1.00 41.47 100 ARG A N 1
ATOM 750 C CA . ARG A 1 100 ? 19.119 7.975 18.680 1.00 41.47 100 ARG A CA 1
ATOM 751 C C . ARG A 1 100 ? 20.056 6.796 18.505 1.00 41.47 100 ARG A C 1
ATOM 753 O O . ARG A 1 100 ? 19.706 5.668 18.817 1.00 41.47 100 ARG A O 1
ATOM 760 N N . SER A 1 101 ? 21.225 7.120 17.958 1.00 47.97 101 SER A N 1
ATOM 761 C CA . SER A 1 101 ? 22.514 6.471 18.187 1.00 47.97 101 SER A CA 1
ATOM 762 C C . SER A 1 101 ? 22.468 5.256 19.119 1.00 47.97 101 SER A C 1
ATOM 764 O O . SER A 1 101 ? 22.387 5.403 20.338 1.00 47.97 101 SER A O 1
ATOM 766 N N . ALA A 1 102 ? 22.595 4.067 18.539 1.00 40.19 102 ALA A N 1
ATOM 767 C CA . ALA A 1 102 ? 23.256 2.939 19.176 1.00 40.19 102 ALA A CA 1
ATOM 768 C C . ALA A 1 102 ? 23.770 2.002 18.078 1.00 40.19 102 ALA A C 1
ATOM 770 O O . ALA A 1 102 ? 23.074 1.113 17.605 1.00 40.19 102 ALA A O 1
ATOM 771 N N . LYS A 1 103 ? 24.982 2.327 17.624 1.00 36.81 103 LYS A N 1
ATOM 772 C CA . LYS A 1 103 ? 26.098 1.409 17.383 1.00 36.81 103 LYS A CA 1
ATOM 773 C C . LYS A 1 103 ? 25.729 -0.001 16.890 1.00 36.81 103 LYS A C 1
ATOM 775 O O . LYS A 1 103 ? 25.216 -0.829 17.632 1.00 36.81 103 LYS A O 1
ATOM 780 N N . ALA A 1 104 ? 26.122 -0.265 15.648 1.00 48.78 104 ALA A N 1
ATOM 781 C CA . ALA A 1 104 ? 26.265 -1.598 15.091 1.00 48.78 104 ALA A CA 1
ATOM 782 C C . ALA A 1 104 ? 27.049 -2.520 16.037 1.00 48.78 104 ALA A C 1
ATOM 784 O O . ALA A 1 104 ? 28.195 -2.216 16.367 1.00 48.78 104 ALA A O 1
ATOM 785 N N . GLU A 1 105 ? 26.467 -3.662 16.394 1.00 39.28 105 GLU A N 1
ATOM 786 C CA . GLU A 1 105 ? 27.228 -4.858 16.745 1.00 39.28 105 GLU A CA 1
ATOM 787 C C . GLU A 1 105 ? 26.632 -6.051 15.998 1.00 39.28 105 GLU A C 1
ATOM 789 O O . GLU A 1 105 ? 25.463 -6.408 16.144 1.00 39.28 105 GLU A O 1
ATOM 794 N N . SER A 1 106 ? 27.465 -6.599 15.118 1.00 42.50 106 SER A N 1
ATOM 795 C CA . SER A 1 106 ? 27.265 -7.837 14.385 1.00 42.50 106 SER A CA 1
ATOM 796 C C . SER A 1 106 ? 27.048 -8.997 15.352 1.00 42.50 106 SER A C 1
ATOM 798 O O . SER A 1 106 ? 27.803 -9.149 16.309 1.00 42.50 106 SER A O 1
ATOM 800 N N . PHE A 1 107 ? 26.082 -9.862 15.054 1.00 32.72 107 PHE A N 1
ATOM 801 C CA . PHE A 1 107 ? 25.986 -11.179 15.673 1.00 32.72 107 PHE A CA 1
ATOM 802 C C . PHE A 1 107 ? 26.207 -12.229 14.582 1.00 32.72 107 PHE A C 1
ATOM 804 O O . PHE A 1 107 ? 25.393 -12.362 13.669 1.00 32.72 107 PHE A O 1
ATOM 811 N N . VAL A 1 108 ? 27.333 -12.939 14.660 1.00 37.44 108 VAL A N 1
ATOM 812 C CA . VAL A 1 108 ? 27.514 -14.254 14.037 1.00 37.44 108 VAL A CA 1
ATOM 813 C C . VAL A 1 108 ? 27.627 -15.242 15.196 1.00 37.44 108 VAL A C 1
ATOM 815 O O . VAL A 1 108 ? 28.325 -14.955 16.170 1.00 37.44 108 VAL A O 1
ATOM 818 N N . ALA A 1 109 ? 26.861 -16.328 15.126 1.00 47.72 109 ALA A N 1
ATOM 819 C CA . ALA A 1 109 ? 26.956 -17.446 16.059 1.00 47.72 109 ALA A CA 1
ATOM 820 C C . ALA A 1 109 ? 28.122 -18.365 15.676 1.00 47.72 109 ALA A C 1
ATOM 822 O O . ALA A 1 109 ? 28.425 -18.442 14.461 1.00 47.72 109 ALA A O 1
#

Foldseek 3Di:
DVVVVVVVQLVVCVVPVDQKDKDKDWPPDDPPDQTKIWIWIAGNVRFIEIEIEGVVDDPVLVVLLVVVCVVVVHTAYWYWPDDDPPSDTDIDHPPPDPPDDDDDDDDDD

Radius of gyration: 16.23 Å; chains: 1; bounding box: 46×39×34 Å

Secondary structure (DSSP, 8-state):
-HHHHHHHHHHHHHHHT-S-EEEEEE----TTS--EEEEEEE-TTS-EEEEEEETTS-HHHHHHHHHHHHHTT--EEEEEEEEETTTEEEEEE----------------